Protein AF-Q04189-F1 (afdb_monomer_lite)

Radius of gyration: 17.91 Å; chains: 1; bounding box: 31×55×34 Å

Struc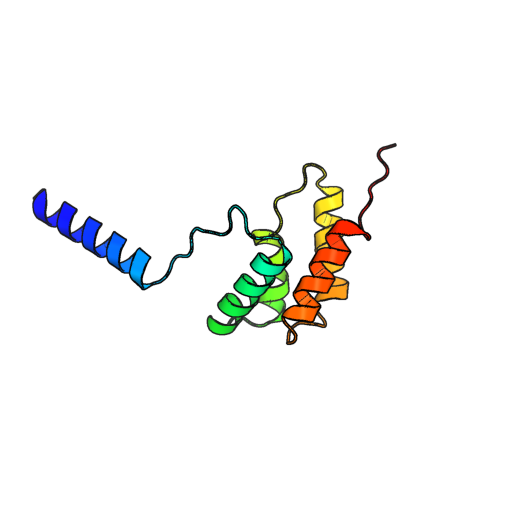ture (mmCIF, N/CA/C/O backbone):
data_AF-Q04189-F1
#
_entry.id   AF-Q04189-F1
#
loop_
_atom_site.group_PDB
_atom_site.id
_atom_site.type_symbol
_atom_site.label_atom_id
_atom_site.label_alt_id
_atom_site.label_comp_id
_atom_site.label_asym_id
_atom_site.label_entity_id
_atom_site.label_seq_id
_atom_site.pdbx_PDB_ins_code
_atom_site.Cartn_x
_atom_site.Cartn_y
_atom_site.Cartn_z
_atom_site.occupancy
_atom_site.B_iso_or_equiv
_atom_site.auth_seq_id
_atom_site.auth_comp_id
_atom_site.auth_asym_id
_atom_site.auth_atom_id
_atom_site.pdbx_PDB_model_num
ATOM 1 N N . MET A 1 1 ? -14.568 49.233 -7.339 1.00 55.22 1 MET A N 1
ATOM 2 C CA . MET A 1 1 ? -14.844 47.802 -7.621 1.00 55.22 1 MET A CA 1
ATOM 3 C C . MET A 1 1 ? -13.606 46.921 -7.431 1.00 55.22 1 MET A C 1
ATOM 5 O O . MET A 1 1 ? -13.767 45.742 -7.156 1.00 55.22 1 MET A O 1
ATOM 9 N N . GLU A 1 2 ? -12.399 47.492 -7.502 1.00 59.12 2 GLU A N 1
ATOM 10 C CA . GLU A 1 2 ? -11.117 46.777 -7.375 1.00 59.12 2 GLU A CA 1
ATOM 11 C C . GLU A 1 2 ? -10.828 46.283 -5.947 1.00 59.12 2 GLU A C 1
ATOM 13 O O . GLU A 1 2 ? -10.523 45.112 -5.763 1.00 59.12 2 GLU A O 1
ATOM 18 N N . SER A 1 3 ? -11.046 47.117 -4.920 1.00 61.44 3 SER A N 1
ATOM 19 C CA . SER A 1 3 ? -10.763 46.746 -3.517 1.00 61.44 3 SER A CA 1
ATOM 20 C C . SER A 1 3 ? -11.525 45.496 -3.059 1.00 61.44 3 SER A C 1
ATOM 22 O O . SER A 1 3 ? -10.937 44.593 -2.485 1.00 61.44 3 SER A O 1
ATOM 24 N N . LYS A 1 4 ? -12.811 45.371 -3.426 1.00 67.19 4 LYS A N 1
ATOM 25 C CA . LYS A 1 4 ? -13.632 44.197 -3.080 1.00 67.19 4 LYS A CA 1
ATOM 26 C C . LYS A 1 4 ? -13.126 42.903 -3.727 1.00 67.19 4 LYS A C 1
ATOM 28 O O . LYS A 1 4 ? -13.302 41.837 -3.153 1.00 67.19 4 LYS A O 1
ATOM 33 N N . ARG A 1 5 ? -12.514 42.975 -4.918 1.00 66.56 5 ARG A N 1
ATOM 34 C CA . ARG A 1 5 ? -11.884 41.806 -5.555 1.00 66.56 5 ARG A CA 1
ATOM 35 C C . ARG A 1 5 ? -10.614 41.393 -4.821 1.00 66.56 5 ARG A C 1
ATOM 37 O O . ARG A 1 5 ? -10.388 40.197 -4.673 1.00 66.56 5 ARG A O 1
ATOM 44 N N . VAL A 1 6 ? -9.824 42.360 -4.354 1.00 71.25 6 VAL A N 1
ATOM 45 C CA . VAL A 1 6 ? -8.604 42.094 -3.577 1.00 71.25 6 VAL A CA 1
ATOM 46 C C . VAL A 1 6 ? -8.955 41.460 -2.231 1.00 71.25 6 VAL A C 1
ATOM 48 O O . VAL A 1 6 ? -8.372 40.437 -1.892 1.00 71.25 6 VAL A O 1
ATOM 51 N N . ASP A 1 7 ? -9.965 41.973 -1.523 1.00 71.06 7 ASP A N 1
ATOM 52 C CA . ASP A 1 7 ? -10.441 41.381 -0.264 1.00 71.06 7 ASP A CA 1
ATOM 53 C C . ASP A 1 7 ? -10.948 39.942 -0.444 1.00 71.06 7 ASP A C 1
ATOM 55 O O . ASP A 1 7 ? -10.630 39.061 0.353 1.00 71.06 7 ASP A O 1
ATOM 59 N N . VAL A 1 8 ? -11.689 39.668 -1.525 1.00 77.94 8 VAL A N 1
ATOM 60 C CA . VAL A 1 8 ? -12.157 38.308 -1.842 1.00 77.94 8 VAL A CA 1
ATOM 61 C C . VAL A 1 8 ? -10.986 37.376 -2.175 1.00 77.94 8 VAL A C 1
ATOM 63 O O . VAL A 1 8 ? -10.976 36.237 -1.718 1.00 77.94 8 VAL A O 1
ATOM 66 N N . LEU A 1 9 ? -9.982 37.845 -2.924 1.00 76.94 9 LEU A N 1
ATOM 67 C CA . LEU A 1 9 ? -8.779 37.065 -3.243 1.00 76.94 9 LEU A CA 1
ATOM 68 C C . LEU A 1 9 ? -7.938 36.762 -1.996 1.00 76.94 9 LEU A C 1
ATOM 70 O O . LEU A 1 9 ? -7.499 35.627 -1.820 1.00 76.94 9 LEU A O 1
ATOM 74 N N . VAL A 1 10 ? -7.750 37.745 -1.113 1.00 79.31 10 VAL A N 1
ATOM 75 C CA . VAL A 1 10 ? -7.041 37.570 0.165 1.00 79.31 10 VAL A CA 1
ATOM 76 C C . VAL A 1 10 ? -7.806 36.612 1.078 1.00 79.31 10 VAL A C 1
ATOM 78 O O . VAL A 1 10 ? -7.202 35.705 1.649 1.00 79.31 10 VAL A O 1
ATOM 81 N N . GLY A 1 11 ? -9.133 36.742 1.155 1.00 79.94 11 GLY A N 1
ATOM 82 C CA . GLY A 1 11 ? -9.992 35.810 1.883 1.00 79.94 11 GLY A CA 1
ATOM 83 C C . GLY A 1 11 ? -9.895 34.380 1.347 1.00 79.94 11 GLY A C 1
ATOM 84 O O . GLY A 1 11 ? -9.753 33.445 2.128 1.00 79.94 11 GLY A O 1
ATOM 85 N N . LEU A 1 12 ? -9.886 34.199 0.022 1.00 74.69 12 LEU A N 1
ATOM 86 C CA . LEU A 1 12 ? -9.739 32.886 -0.610 1.00 74.69 12 LEU A CA 1
ATOM 87 C C . LEU A 1 12 ? -8.359 32.263 -0.329 1.00 74.69 12 LEU A C 1
ATOM 89 O O . LEU A 1 12 ? -8.274 31.076 -0.025 1.00 74.69 12 LEU A O 1
ATOM 93 N N . MET A 1 13 ? -7.288 33.061 -0.380 1.00 70.75 13 MET A N 1
ATOM 94 C CA . MET A 1 13 ? -5.924 32.615 -0.058 1.00 70.75 13 MET A CA 1
ATOM 95 C C . MET A 1 13 ? -5.788 32.213 1.416 1.00 70.75 13 MET A C 1
ATOM 97 O O . MET A 1 13 ? -5.179 31.189 1.717 1.00 70.75 13 MET A O 1
ATOM 101 N N . LEU A 1 14 ? -6.401 32.971 2.331 1.00 72.38 14 LEU A N 1
ATOM 102 C CA . LEU A 1 14 ? -6.452 32.636 3.756 1.00 72.38 14 LEU A CA 1
ATOM 103 C C . LEU A 1 14 ? -7.257 31.361 4.008 1.00 72.38 14 LEU A C 1
ATOM 105 O O . LEU A 1 14 ? -6.815 30.517 4.776 1.00 72.38 14 LEU A O 1
ATOM 109 N N . ILE A 1 15 ? -8.390 31.174 3.328 1.00 69.06 15 ILE A N 1
ATOM 110 C CA . ILE A 1 15 ? -9.164 29.929 3.387 1.00 69.06 15 ILE A CA 1
ATOM 111 C C . ILE A 1 15 ? -8.296 28.760 2.908 1.00 69.06 15 ILE A C 1
ATOM 113 O O . ILE A 1 15 ? -8.184 27.774 3.620 1.00 69.06 15 ILE A O 1
ATOM 117 N N . MET A 1 16 ? -7.595 28.868 1.779 1.00 62.97 16 MET A N 1
ATOM 118 C CA . MET A 1 16 ? -6.716 27.783 1.313 1.00 62.97 16 MET A CA 1
ATOM 119 C C . MET A 1 16 ? -5.545 27.492 2.269 1.00 62.97 16 MET A C 1
ATOM 121 O O . MET A 1 16 ? -5.156 26.332 2.414 1.00 62.97 16 MET A O 1
ATOM 125 N N . ALA A 1 17 ? -5.028 28.513 2.963 1.00 59.38 17 ALA A N 1
ATOM 126 C CA . ALA A 1 17 ? -4.000 28.359 3.993 1.00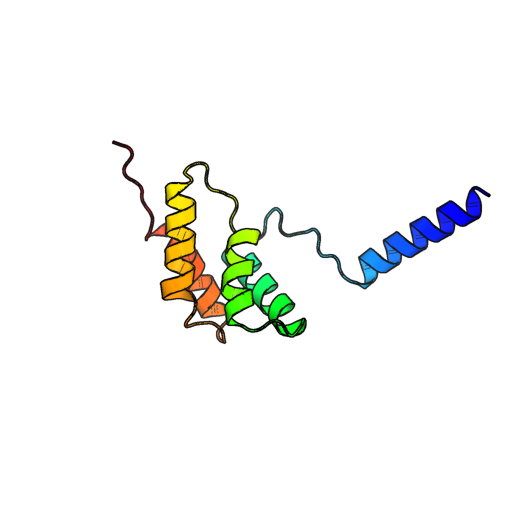 59.38 17 ALA A CA 1
ATOM 127 C C . ALA A 1 17 ? -4.537 27.718 5.290 1.00 59.38 17 ALA A C 1
ATOM 129 O O . ALA A 1 17 ? -3.852 26.892 5.887 1.00 59.38 17 ALA A O 1
ATOM 130 N N . ILE A 1 18 ? -5.760 28.061 5.712 1.00 63.72 18 ILE A N 1
ATOM 131 C CA . ILE A 1 18 ? -6.414 27.519 6.918 1.00 63.72 18 ILE A CA 1
ATOM 132 C C . ILE A 1 18 ? -6.908 26.089 6.678 1.00 63.72 18 ILE A C 1
ATOM 134 O O . ILE A 1 18 ? -6.741 25.227 7.536 1.00 63.72 18 ILE A O 1
ATOM 138 N N . PHE A 1 19 ? -7.487 25.822 5.506 1.00 56.16 19 PHE A N 1
ATOM 139 C CA . PHE A 1 19 ? -7.961 24.494 5.112 1.00 56.16 19 PHE A CA 1
ATOM 140 C C . PHE A 1 19 ? -6.834 23.556 4.687 1.00 56.16 19 PHE A C 1
ATOM 142 O O . PHE A 1 19 ? -7.118 22.431 4.289 1.00 56.16 19 PHE A O 1
ATOM 149 N N . GLY A 1 20 ? -5.572 23.992 4.779 1.00 45.84 20 GLY A N 1
ATOM 150 C CA . GLY A 1 20 ? -4.428 23.128 4.549 1.00 45.84 20 GLY A CA 1
ATOM 151 C C . GLY A 1 20 ? -4.557 22.383 3.231 1.00 45.84 20 GLY A C 1
ATOM 152 O O . GLY A 1 20 ? -4.378 21.164 3.211 1.00 45.84 20 GLY A O 1
ATOM 153 N N . VAL A 1 21 ? -4.868 23.098 2.138 1.00 46.44 21 VAL A N 1
ATOM 154 C CA . VAL A 1 21 ? -4.648 22.553 0.797 1.00 46.44 21 VAL A CA 1
ATOM 155 C C . VAL A 1 21 ? -3.135 22.422 0.663 1.00 46.44 21 VAL A C 1
ATOM 157 O O . VAL A 1 21 ? -2.448 23.306 0.151 1.00 46.44 21 VAL A O 1
ATOM 160 N N . HIS A 1 22 ? -2.609 21.333 1.221 1.00 45.59 22 HIS A N 1
ATOM 161 C CA . HIS A 1 22 ? -1.229 20.910 1.154 1.00 45.59 22 HIS A CA 1
ATOM 162 C C . HIS A 1 22 ? -0.945 20.596 -0.311 1.00 45.59 22 HIS A C 1
ATOM 164 O O . HIS A 1 22 ? -0.917 19.448 -0.737 1.00 45.59 22 HIS A O 1
ATOM 170 N N . SER A 1 23 ? -0.697 21.641 -1.098 1.00 41.28 23 SER A N 1
ATOM 171 C CA . SER A 1 23 ? -0.146 21.557 -2.452 1.00 41.28 23 SER A CA 1
ATOM 172 C C . SER A 1 23 ? 1.338 21.158 -2.418 1.00 41.28 23 SER A C 1
ATOM 174 O O . SER A 1 23 ? 2.129 21.590 -3.250 1.00 41.28 23 SER A O 1
ATOM 176 N N . VAL A 1 24 ? 1.753 20.365 -1.427 1.00 43.69 24 VAL A N 1
ATOM 177 C CA . VAL A 1 24 ? 3.155 20.077 -1.122 1.00 43.69 24 VAL A CA 1
ATOM 178 C C . VAL A 1 24 ? 3.340 18.574 -0.957 1.00 43.69 24 VAL A C 1
ATOM 180 O O . VAL A 1 24 ? 3.607 18.076 0.127 1.00 43.69 24 VAL A O 1
ATOM 183 N N . THR A 1 25 ? 3.220 17.829 -2.050 1.00 49.72 25 THR A N 1
ATOM 184 C CA . THR A 1 25 ? 3.814 16.484 -2.155 1.00 49.72 25 THR A CA 1
ATOM 185 C C . THR A 1 25 ? 4.775 16.362 -3.329 1.00 49.72 25 THR A C 1
ATOM 187 O O . THR A 1 25 ? 5.204 15.261 -3.650 1.00 49.72 25 THR A O 1
ATOM 190 N N . ALA A 1 26 ? 5.216 17.481 -3.917 1.00 50.44 26 ALA A N 1
ATOM 191 C CA . ALA A 1 26 ? 6.156 17.453 -5.040 1.00 50.44 26 ALA A CA 1
ATOM 192 C C . ALA A 1 26 ? 7.493 16.742 -4.720 1.00 50.44 26 ALA A C 1
ATOM 194 O O . ALA A 1 26 ? 8.182 16.322 -5.644 1.00 50.44 26 ALA A O 1
ATOM 195 N N . HIS A 1 27 ? 7.843 16.543 -3.439 1.00 56.16 27 HIS A N 1
ATOM 196 C CA . HIS A 1 27 ? 9.072 15.844 -3.038 1.00 56.16 27 HIS A CA 1
ATOM 197 C C . HIS A 1 27 ? 8.938 14.904 -1.833 1.00 56.16 27 HIS A C 1
ATOM 199 O O . HIS A 1 27 ? 9.960 14.503 -1.272 1.00 56.16 27 HIS A O 1
ATOM 205 N N . LEU A 1 28 ? 7.725 14.527 -1.409 1.00 63.47 28 LEU A N 1
ATOM 206 C CA . LEU A 1 28 ? 7.645 13.541 -0.331 1.00 63.47 28 LEU A CA 1
ATOM 207 C C . LEU A 1 28 ? 8.096 12.168 -0.851 1.00 63.47 28 LEU A C 1
ATOM 209 O O . LEU A 1 28 ? 7.677 11.760 -1.938 1.00 63.47 28 LEU A O 1
ATOM 213 N N . PRO A 1 29 ? 8.931 11.434 -0.090 1.00 70.38 29 PRO A N 1
ATOM 214 C CA . PRO A 1 29 ? 9.220 10.044 -0.401 1.00 70.38 29 PRO A CA 1
ATOM 215 C C . PRO A 1 29 ? 7.897 9.291 -0.602 1.00 70.38 29 PRO A C 1
ATOM 217 O O . PRO A 1 29 ? 6.975 9.507 0.189 1.00 70.38 29 PRO A O 1
ATOM 220 N N . PRO A 1 30 ? 7.778 8.406 -1.608 1.00 70.62 30 PRO A N 1
ATOM 221 C CA . PRO A 1 30 ? 6.502 7.787 -1.971 1.00 70.62 30 PRO A CA 1
ATOM 222 C C . PRO A 1 30 ? 5.774 7.134 -0.795 1.00 70.62 30 PRO A C 1
ATOM 224 O O . PRO A 1 30 ? 4.559 7.244 -0.700 1.00 70.62 30 PRO A O 1
ATOM 227 N N . GLY A 1 31 ? 6.521 6.518 0.128 1.00 71.25 31 GLY A N 1
ATOM 228 C CA . GLY A 1 31 ? 5.966 5.945 1.355 1.00 71.25 31 GLY A CA 1
ATOM 229 C C . GLY A 1 31 ? 5.270 6.986 2.235 1.00 71.25 31 GLY A C 1
ATOM 230 O O . GLY A 1 31 ? 4.121 6.785 2.604 1.00 71.25 31 GLY A O 1
ATOM 231 N N . ILE A 1 32 ? 5.906 8.140 2.476 1.00 79.50 32 ILE A N 1
ATOM 232 C CA . ILE A 1 32 ? 5.320 9.223 3.284 1.00 79.50 32 ILE A CA 1
ATOM 233 C C . ILE A 1 32 ? 4.157 9.896 2.542 1.00 79.50 32 ILE A C 1
ATOM 235 O O . ILE A 1 32 ? 3.165 10.267 3.160 1.00 79.50 32 ILE A O 1
ATOM 239 N N . CYS A 1 33 ? 4.237 10.029 1.214 1.00 82.75 33 CYS A N 1
ATOM 240 C CA . CYS A 1 33 ? 3.103 10.536 0.442 1.00 82.75 33 CYS A CA 1
ATOM 241 C C . CYS A 1 33 ? 1.892 9.605 0.559 1.00 82.75 33 CYS A C 1
ATOM 243 O O . CYS A 1 33 ? 0.788 10.076 0.829 1.00 82.75 33 CYS A O 1
ATOM 245 N N . ILE A 1 34 ? 2.086 8.294 0.367 1.00 83.44 34 ILE A N 1
ATOM 246 C CA . ILE A 1 34 ? 0.987 7.327 0.456 1.00 83.44 34 ILE A CA 1
ATOM 247 C C . ILE A 1 34 ? 0.415 7.304 1.866 1.00 83.44 34 ILE A C 1
ATOM 249 O O . ILE A 1 34 ? -0.803 7.299 2.002 1.00 83.44 34 ILE A O 1
ATOM 253 N N . ASP A 1 35 ? 1.264 7.348 2.888 1.00 82.50 35 ASP A N 1
ATOM 254 C CA . ASP A 1 35 ? 0.851 7.421 4.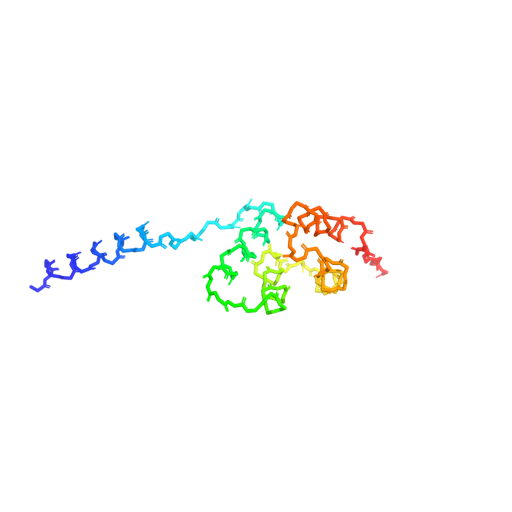286 1.00 82.50 35 ASP A CA 1
ATOM 255 C C . ASP A 1 35 ? -0.075 8.618 4.544 1.00 82.50 35 ASP A C 1
ATOM 257 O O . ASP A 1 35 ? -1.233 8.465 4.943 1.00 82.50 35 ASP A O 1
ATOM 261 N N . HIS A 1 36 ? 0.393 9.809 4.169 1.00 84.44 36 HIS A N 1
ATOM 262 C CA . HIS A 1 36 ? -0.374 11.036 4.314 1.00 84.44 36 HIS A CA 1
ATOM 263 C C . HIS A 1 36 ? -1.677 10.986 3.506 1.00 84.44 36 HIS A C 1
ATOM 265 O O . HIS A 1 36 ? -2.742 11.338 4.005 1.00 84.44 36 HIS A O 1
ATOM 271 N N . CYS A 1 37 ? -1.624 10.485 2.271 1.00 86.44 37 CYS A N 1
ATOM 272 C CA . CYS A 1 37 ? -2.810 10.328 1.441 1.00 86.44 37 CYS A CA 1
ATOM 273 C C . CYS A 1 37 ? -3.824 9.353 2.054 1.00 86.44 37 CYS A C 1
ATOM 275 O O . CYS A 1 37 ? -5.017 9.648 2.058 1.00 86.44 37 CYS A O 1
ATOM 277 N N . MET A 1 38 ? -3.385 8.212 2.591 1.00 85.19 38 MET A N 1
ATOM 278 C CA . MET A 1 38 ? -4.271 7.221 3.207 1.00 85.19 38 MET A CA 1
ATOM 279 C C . MET A 1 38 ? -4.978 7.802 4.427 1.00 85.19 38 MET A C 1
ATOM 281 O O . MET A 1 38 ? -6.186 7.608 4.587 1.00 85.19 38 MET A O 1
ATOM 285 N N . LYS A 1 39 ? -4.245 8.556 5.248 1.00 86.19 39 LYS A N 1
ATOM 286 C CA . LYS A 1 39 ? -4.786 9.237 6.420 1.00 86.19 39 LYS A CA 1
ATOM 287 C C . LYS A 1 39 ? -5.846 10.269 6.039 1.00 86.19 39 LYS A C 1
ATOM 289 O O . LYS A 1 39 ? -6.972 10.189 6.528 1.00 86.19 39 LYS A O 1
ATOM 294 N N . GLU A 1 40 ? -5.528 11.171 5.114 1.00 86.75 40 GLU A N 1
ATOM 295 C CA . GLU A 1 40 ? -6.461 12.201 4.636 1.00 86.75 40 GLU A CA 1
ATOM 296 C C . GLU A 1 40 ? -7.685 11.591 3.937 1.00 86.75 40 GLU A C 1
ATOM 298 O O . GLU A 1 40 ? -8.827 12.016 4.136 1.00 86.75 40 GLU A O 1
ATOM 303 N N . CYS A 1 41 ? -7.470 10.529 3.165 1.00 85.75 41 CYS A N 1
ATOM 304 C CA . CYS A 1 41 ? -8.533 9.805 2.486 1.00 85.75 41 CYS A CA 1
ATOM 305 C C . CYS A 1 41 ? -9.496 9.140 3.488 1.00 85.75 41 CYS A C 1
ATOM 307 O O . CYS A 1 41 ? -10.715 9.275 3.357 1.00 85.75 41 CYS A O 1
ATOM 309 N N . LYS A 1 42 ? -8.971 8.505 4.546 1.00 82.56 42 LYS A N 1
ATOM 310 C CA . LYS A 1 42 ? -9.784 7.909 5.620 1.00 82.56 42 LYS A CA 1
ATOM 311 C C . LYS A 1 42 ? -10.535 8.973 6.426 1.00 82.56 42 LYS A C 1
ATOM 313 O O . LYS A 1 42 ? -11.712 8.780 6.724 1.00 82.56 42 LYS A O 1
ATOM 318 N N . LEU A 1 43 ? -9.894 10.105 6.731 1.00 87.56 43 LEU A N 1
ATOM 319 C CA . LEU A 1 43 ? -10.529 11.249 7.403 1.00 87.56 43 LEU A CA 1
ATOM 320 C C . LEU A 1 43 ? -11.677 11.849 6.580 1.00 87.56 43 LEU A C 1
ATOM 322 O O . LEU A 1 43 ? -12.669 12.301 7.146 1.00 87.56 43 LEU A O 1
ATOM 326 N N . SER A 1 44 ? -11.587 11.773 5.253 1.00 87.44 44 SER A N 1
ATOM 327 C CA . SER A 1 44 ? -12.641 12.206 4.328 1.00 87.44 44 SER A CA 1
ATOM 328 C C . SER A 1 44 ? -13.824 11.226 4.234 1.00 87.44 44 SER A C 1
ATOM 330 O O . SER A 1 44 ? -14.734 11.433 3.433 1.00 87.44 44 SER A O 1
ATOM 332 N N . GLY A 1 45 ? -13.825 10.138 5.015 1.00 85.56 45 GLY A N 1
ATOM 333 C CA . GLY A 1 45 ? -14.873 9.112 4.992 1.00 85.56 45 GLY A CA 1
ATOM 334 C C . GLY A 1 45 ? -14.827 8.203 3.761 1.00 85.56 45 GLY A C 1
ATOM 335 O O . GLY A 1 45 ? -15.769 7.449 3.513 1.00 85.56 45 GLY A O 1
ATOM 336 N N . ILE A 1 46 ? -13.746 8.256 2.978 1.00 83.88 46 ILE A N 1
ATOM 337 C CA . ILE A 1 46 ? -13.573 7.396 1.812 1.00 83.88 46 ILE A CA 1
ATOM 338 C C . ILE A 1 46 ? -13.220 5.989 2.300 1.00 83.88 46 ILE A C 1
ATOM 340 O O . ILE A 1 46 ? -12.375 5.791 3.174 1.00 83.88 46 ILE A O 1
ATOM 344 N N . GLY A 1 47 ? -13.881 4.986 1.721 1.00 81.06 47 GLY A N 1
ATOM 345 C CA . GLY A 1 47 ? -13.613 3.592 2.046 1.00 81.06 47 GLY A CA 1
ATOM 346 C C . GLY A 1 47 ? -12.154 3.223 1.773 1.00 81.06 47 GLY A C 1
ATOM 347 O O . GLY A 1 47 ? -11.592 3.565 0.735 1.00 81.06 47 GLY A O 1
ATOM 348 N N . VAL A 1 48 ? -11.562 2.450 2.679 1.00 80.38 48 VAL A N 1
ATOM 349 C CA . VAL A 1 48 ? -10.150 2.043 2.646 1.00 80.38 48 VAL A CA 1
ATOM 350 C C . VAL A 1 48 ? -9.720 1.464 1.290 1.00 80.38 48 VAL A C 1
ATOM 352 O O . VAL A 1 48 ? -8.659 1.803 0.774 1.00 80.38 48 VAL A O 1
ATOM 355 N N . VAL A 1 49 ? -10.570 0.644 0.664 1.00 79.75 49 VAL A N 1
ATOM 356 C CA . VAL A 1 49 ? -10.306 0.052 -0.660 1.00 79.75 49 VAL A CA 1
ATOM 357 C C . VAL A 1 49 ? -10.182 1.118 -1.754 1.00 79.75 49 VAL A C 1
ATOM 359 O O . VAL A 1 49 ? -9.373 0.970 -2.669 1.00 79.75 49 VAL A O 1
ATOM 362 N N . ALA A 1 50 ? -10.968 2.192 -1.678 1.00 84.62 50 ALA A N 1
ATOM 363 C CA . ALA A 1 50 ? -10.870 3.301 -2.619 1.00 84.62 50 ALA A CA 1
ATOM 364 C C . ALA A 1 50 ? -9.594 4.119 -2.370 1.00 84.62 50 ALA A C 1
ATOM 366 O O . ALA A 1 50 ? -8.902 4.449 -3.331 1.00 84.62 50 ALA A O 1
ATOM 367 N N . CYS A 1 51 ? -9.216 4.343 -1.108 1.00 84.00 51 CYS A N 1
ATOM 368 C CA . CYS A 1 51 ? -7.957 5.009 -0.764 1.00 84.00 51 CYS A CA 1
ATOM 369 C C . CYS A 1 51 ? -6.733 4.253 -1.294 1.00 84.00 51 CYS A C 1
ATOM 371 O O . CYS A 1 51 ? -5.864 4.854 -1.920 1.00 84.00 51 CYS A O 1
ATOM 373 N N . ILE A 1 52 ? -6.712 2.923 -1.152 1.00 81.06 52 ILE A N 1
ATOM 374 C CA . ILE A 1 52 ? -5.630 2.065 -1.664 1.00 81.06 52 ILE A CA 1
ATOM 375 C C . ILE A 1 52 ? -5.483 2.171 -3.186 1.00 81.06 52 ILE A C 1
ATOM 377 O O . ILE A 1 52 ? -4.380 2.032 -3.702 1.00 81.06 52 ILE A O 1
ATOM 381 N N . LYS A 1 53 ? -6.569 2.430 -3.922 1.00 80.06 53 LYS A N 1
ATOM 382 C CA . LYS A 1 53 ? -6.510 2.645 -5.377 1.00 80.06 53 LYS A CA 1
ATOM 383 C C . LYS A 1 53 ? -6.084 4.063 -5.741 1.00 80.06 53 LYS A C 1
ATOM 385 O O . LYS A 1 53 ? -5.393 4.251 -6.735 1.00 80.06 53 LYS A O 1
ATOM 390 N N . TYR A 1 54 ? -6.503 5.046 -4.953 1.00 83.62 54 TYR A N 1
ATOM 391 C CA . TYR A 1 54 ? -6.271 6.459 -5.228 1.00 83.62 54 TYR A CA 1
ATOM 392 C C . TYR A 1 54 ? -4.843 6.898 -4.879 1.00 83.62 54 TYR A C 1
ATOM 394 O O . TYR A 1 54 ? -4.151 7.504 -5.695 1.00 83.62 54 TYR A O 1
ATOM 402 N N . CYS A 1 55 ? -4.372 6.557 -3.680 1.00 83.81 55 CYS A N 1
ATOM 403 C CA . CYS A 1 55 ? -3.128 7.094 -3.141 1.00 83.81 55 CYS A CA 1
ATOM 404 C C . CYS A 1 55 ? -1.869 6.709 -3.928 1.00 83.81 55 CYS A C 1
ATOM 406 O O . CYS A 1 55 ? -1.076 7.605 -4.216 1.00 83.81 55 CYS A O 1
ATOM 408 N N . PRO A 1 56 ? -1.671 5.449 -4.361 1.00 77.06 56 PRO A N 1
ATOM 409 C CA . PRO A 1 56 ? -0.507 5.097 -5.167 1.00 77.06 56 PRO A CA 1
ATOM 410 C C . PRO A 1 56 ? -0.447 5.854 -6.496 1.00 77.06 56 PRO A C 1
ATOM 412 O O . PRO A 1 56 ? 0.625 6.301 -6.885 1.00 77.06 56 PRO A O 1
ATOM 415 N N . VAL A 1 57 ? -1.589 6.056 -7.161 1.00 77.62 57 VAL A N 1
ATOM 416 C CA . VAL A 1 57 ? -1.661 6.749 -8.461 1.00 77.62 57 VAL A CA 1
ATOM 417 C C . VAL A 1 57 ? -1.275 8.224 -8.334 1.00 77.62 57 VAL A C 1
ATOM 419 O O . VAL A 1 57 ? -0.662 8.779 -9.239 1.00 77.62 57 VAL A O 1
ATOM 422 N N . HIS A 1 58 ? -1.602 8.856 -7.205 1.00 78.50 58 HIS A N 1
ATOM 423 C CA . HIS A 1 58 ? -1.289 10.266 -6.965 1.00 78.50 58 HIS A CA 1
ATOM 424 C C . HIS A 1 58 ? 0.073 10.505 -6.305 1.00 78.50 58 HIS A C 1
ATOM 426 O O . HIS A 1 58 ? 0.614 11.603 -6.420 1.00 78.50 58 HIS A O 1
ATOM 432 N N . CYS A 1 59 ? 0.630 9.504 -5.625 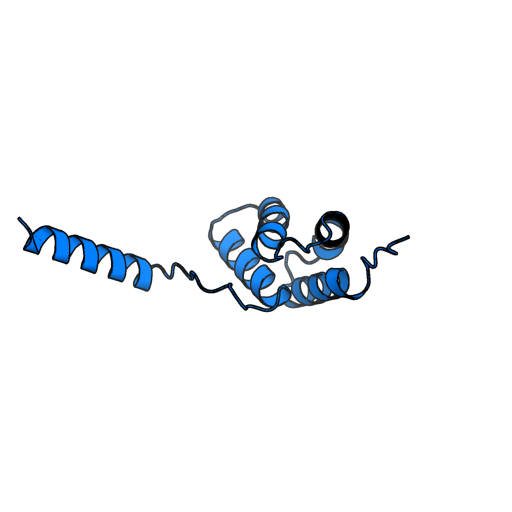1.00 77.62 59 CYS A N 1
ATOM 433 C CA . CYS A 1 59 ? 1.912 9.618 -4.931 1.00 77.62 59 CYS A CA 1
ATOM 434 C C . CYS A 1 59 ? 3.100 9.065 -5.710 1.00 77.62 59 CYS A C 1
ATOM 436 O O . CYS A 1 59 ? 4.243 9.417 -5.412 1.00 77.62 59 CYS A O 1
ATOM 438 N N . LEU A 1 60 ? 2.861 8.190 -6.683 1.00 70.44 60 LEU A N 1
ATOM 439 C CA . LEU A 1 60 ? 3.912 7.685 -7.548 1.00 70.44 60 LEU A CA 1
ATOM 440 C C . LEU A 1 60 ? 3.911 8.505 -8.829 1.00 70.44 60 LEU A C 1
ATOM 442 O O . LEU A 1 60 ? 2.926 8.457 -9.570 1.00 70.44 60 LEU A O 1
ATOM 446 N N . PRO A 1 61 ? 4.998 9.234 -9.128 1.00 65.62 61 PRO A N 1
ATOM 447 C CA . PRO A 1 61 ? 5.131 9.804 -10.452 1.00 65.62 61 PRO A CA 1
ATOM 448 C C . PRO A 1 61 ? 5.065 8.666 -11.485 1.00 65.62 61 PRO A C 1
ATOM 450 O O . PRO A 1 61 ? 5.532 7.556 -11.204 1.00 65.62 61 PRO A O 1
ATOM 453 N N . PRO A 1 62 ? 4.474 8.904 -12.667 1.00 60.56 62 PRO A N 1
ATOM 454 C CA . PRO A 1 62 ? 4.571 7.952 -13.758 1.00 60.56 62 PRO A CA 1
ATOM 455 C C . PRO A 1 62 ? 6.057 7.755 -14.067 1.00 60.56 62 PRO A C 1
ATOM 457 O O . PRO A 1 62 ? 6.732 8.678 -14.527 1.00 60.56 62 PRO A O 1
ATOM 460 N N . ASP A 1 63 ? 6.582 6.569 -13.758 1.00 61.41 63 ASP A N 1
ATOM 461 C CA . ASP A 1 63 ? 7.925 6.192 -14.179 1.00 61.41 63 ASP A CA 1
ATOM 462 C C . ASP A 1 63 ? 7.947 6.247 -15.722 1.00 61.41 63 ASP A C 1
ATOM 464 O O . ASP A 1 63 ? 6.957 5.908 -16.380 1.00 61.41 63 ASP A O 1
ATOM 468 N N . SER A 1 64 ? 9.056 6.691 -16.326 1.00 58.22 64 SER A N 1
ATOM 469 C CA . SER A 1 64 ? 9.187 6.807 -17.795 1.00 58.22 64 SER A CA 1
ATOM 470 C C . SER A 1 64 ? 8.898 5.484 -18.520 1.00 58.22 64 SER A C 1
ATOM 472 O O . SER A 1 64 ? 8.491 5.467 -19.682 1.00 58.22 64 SER A O 1
ATOM 474 N N . SER A 1 65 ? 9.061 4.376 -17.799 1.00 63.59 65 SER A N 1
ATOM 475 C CA . SER A 1 65 ? 8.566 3.053 -18.135 1.00 63.59 65 SER A CA 1
ATOM 476 C C . SER A 1 65 ? 7.141 2.871 -17.606 1.00 63.59 65 SER A C 1
ATOM 478 O O . SER A 1 65 ? 6.922 2.548 -16.436 1.00 63.59 65 SER A O 1
ATOM 480 N N . SER A 1 66 ? 6.153 2.995 -18.497 1.00 69.88 66 SER A N 1
ATOM 481 C CA . SER A 1 66 ? 4.749 2.711 -18.166 1.00 69.88 66 SER A CA 1
ATOM 482 C C . SER A 1 66 ? 4.574 1.318 -17.554 1.00 69.88 66 SER A C 1
ATOM 484 O O . SER A 1 66 ? 3.809 1.145 -16.610 1.00 69.88 66 SER A O 1
ATOM 486 N N . LYS A 1 67 ? 5.331 0.324 -18.033 1.00 73.56 67 LYS A N 1
ATOM 487 C CA . LYS A 1 67 ? 5.296 -1.042 -17.504 1.00 73.56 67 LYS A CA 1
ATOM 488 C C . LYS A 1 67 ? 5.770 -1.117 -16.047 1.00 73.56 67 LYS A C 1
ATOM 490 O O . LYS A 1 67 ? 5.202 -1.884 -15.275 1.00 73.56 67 LYS A O 1
ATOM 495 N N . GLU A 1 68 ? 6.797 -0.356 -15.669 1.00 74.88 68 GLU A N 1
ATOM 496 C CA . GLU A 1 68 ? 7.334 -0.368 -14.302 1.00 74.88 68 GLU A CA 1
ATOM 497 C C . GLU A 1 68 ? 6.353 0.317 -13.357 1.00 74.88 68 GLU A C 1
ATOM 499 O O . GLU A 1 68 ? 6.038 -0.234 -12.307 1.00 74.88 68 GLU A O 1
ATOM 504 N N . HIS A 1 69 ? 5.743 1.418 -13.806 1.00 73.88 69 HIS A N 1
ATOM 505 C CA . HIS A 1 69 ? 4.649 2.071 -13.096 1.00 73.88 69 HIS A CA 1
ATOM 506 C C . HIS A 1 69 ? 3.459 1.120 -12.869 1.00 73.88 69 HIS A C 1
ATOM 508 O O . HIS A 1 69 ? 2.984 0.987 -11.742 1.00 73.88 69 HIS A O 1
ATOM 514 N N . PHE A 1 70 ? 3.010 0.392 -13.901 1.00 77.12 70 PHE A N 1
ATOM 515 C CA . PHE A 1 70 ? 1.934 -0.597 -13.754 1.00 77.12 70 PHE A CA 1
ATOM 516 C C . PHE A 1 70 ? 2.327 -1.768 -12.848 1.00 77.12 70 PHE A C 1
ATOM 518 O O . PHE A 1 70 ? 1.496 -2.237 -12.071 1.00 77.12 70 PHE A O 1
ATOM 525 N N . CYS A 1 71 ? 3.577 -2.228 -12.910 1.00 82.12 71 CYS A N 1
ATOM 526 C CA . CYS A 1 71 ? 4.081 -3.275 -12.027 1.00 82.12 71 CYS A CA 1
ATOM 527 C C . CYS A 1 71 ? 4.116 -2.800 -10.565 1.00 82.12 71 CYS A C 1
ATOM 529 O O . CYS A 1 71 ? 3.613 -3.495 -9.683 1.00 82.12 71 CYS A O 1
ATOM 531 N N . ASN A 1 72 ? 4.640 -1.597 -10.313 1.00 80.50 72 ASN A N 1
ATOM 532 C CA . ASN A 1 72 ? 4.706 -0.983 -8.990 1.00 80.50 72 ASN A CA 1
ATOM 533 C C . ASN A 1 72 ? 3.297 -0.816 -8.411 1.00 80.50 72 ASN A C 1
ATOM 535 O O . ASN A 1 72 ? 3.042 -1.215 -7.274 1.00 80.50 72 ASN A O 1
ATOM 539 N N . LEU A 1 73 ? 2.364 -0.306 -9.220 1.00 78.88 73 LEU A N 1
ATOM 540 C CA . LEU A 1 73 ? 0.962 -0.169 -8.846 1.00 78.88 73 LEU A CA 1
ATOM 541 C C . LEU A 1 73 ? 0.325 -1.531 -8.537 1.00 78.88 73 LEU A C 1
ATOM 543 O O . LEU A 1 73 ? -0.290 -1.695 -7.486 1.00 78.88 73 LEU A O 1
ATOM 547 N N . GLY A 1 74 ? 0.510 -2.526 -9.408 1.00 82.62 74 GLY A N 1
ATOM 548 C CA . GLY A 1 74 ? 0.010 -3.885 -9.201 1.00 82.62 74 GLY A CA 1
ATOM 549 C C . GLY A 1 74 ? 0.554 -4.522 -7.921 1.00 82.62 74 GLY A C 1
ATOM 550 O O . GLY A 1 74 ? -0.215 -5.078 -7.141 1.00 82.62 74 GLY A O 1
ATOM 551 N N . CYS A 1 75 ? 1.853 -4.366 -7.652 1.00 86.00 75 CYS A N 1
ATOM 552 C CA . CYS A 1 75 ? 2.484 -4.832 -6.418 1.00 86.00 75 CYS A CA 1
ATOM 553 C C . CYS A 1 75 ? 1.832 -4.209 -5.177 1.00 86.00 75 CYS A C 1
ATOM 555 O O . CYS A 1 75 ? 1.540 -4.921 -4.218 1.00 86.00 75 CYS A O 1
ATOM 557 N N . MET A 1 76 ? 1.547 -2.905 -5.194 1.00 83.50 76 MET A N 1
ATOM 558 C CA . MET A 1 76 ? 0.915 -2.235 -4.054 1.00 83.50 76 MET A CA 1
ATOM 559 C C . MET A 1 76 ? -0.530 -2.674 -3.842 1.00 83.50 76 MET A C 1
ATOM 561 O O . MET A 1 76 ? -0.927 -2.940 -2.705 1.00 83.50 76 MET A O 1
ATOM 565 N N . LEU A 1 77 ? -1.301 -2.785 -4.926 1.00 81.94 77 LEU A N 1
ATOM 566 C CA . LEU A 1 77 ? -2.695 -3.220 -4.870 1.00 81.94 77 LEU A CA 1
ATOM 567 C C . LEU A 1 77 ? -2.834 -4.664 -4.374 1.00 81.94 77 LEU A C 1
ATOM 569 O O . LEU A 1 77 ? -3.798 -4.968 -3.679 1.00 81.94 77 LEU A O 1
ATOM 573 N N . ASP A 1 78 ? -1.879 -5.534 -4.702 1.00 84.94 78 ASP A N 1
ATOM 574 C CA . ASP A 1 78 ? -1.893 -6.938 -4.288 1.00 84.94 78 ASP A CA 1
ATOM 575 C C . ASP A 1 78 ? -1.298 -7.140 -2.886 1.00 84.94 78 ASP A C 1
ATOM 577 O O . ASP A 1 78 ? -1.921 -7.722 -1.995 1.00 84.94 78 ASP A O 1
ATOM 581 N N . LYS A 1 79 ? -0.088 -6.620 -2.649 1.00 85.75 79 LYS A N 1
ATOM 582 C CA . LYS A 1 79 ? 0.670 -6.916 -1.428 1.00 85.75 79 LYS A CA 1
ATOM 583 C C . LYS A 1 79 ? 0.460 -5.919 -0.309 1.00 85.75 79 LYS A C 1
ATOM 585 O O . LYS A 1 79 ? 0.459 -6.336 0.849 1.00 85.75 79 LYS A O 1
ATOM 590 N N . CYS A 1 80 ? 0.338 -4.633 -0.625 1.00 84.81 80 CYS A N 1
ATOM 591 C CA . CYS A 1 80 ? 0.305 -3.586 0.395 1.00 84.81 80 CYS A CA 1
ATOM 592 C C . CYS A 1 80 ? -1.114 -3.315 0.899 1.00 84.81 80 CYS A C 1
ATOM 594 O O . CYS A 1 80 ? -1.285 -2.921 2.049 1.00 84.81 80 CYS A O 1
ATOM 596 N N . ALA A 1 81 ? -2.143 -3.653 0.115 1.00 81.69 81 ALA A N 1
ATOM 597 C CA . ALA A 1 81 ? -3.547 -3.503 0.502 1.00 81.69 81 ALA A CA 1
ATOM 598 C C . ALA A 1 81 ? -3.922 -4.169 1.843 1.00 81.69 81 ALA A C 1
ATOM 600 O O . ALA A 1 81 ? -4.857 -3.728 2.508 1.00 81.69 81 ALA A O 1
ATOM 601 N N . LYS A 1 82 ? -3.183 -5.202 2.270 1.00 84.75 82 LYS A N 1
ATOM 602 C CA . LYS A 1 82 ? -3.384 -5.887 3.559 1.00 84.75 82 LYS A CA 1
ATOM 603 C C . LYS A 1 82 ? -2.881 -5.110 4.783 1.00 84.75 82 LYS A C 1
ATOM 605 O O . LYS A 1 82 ? -3.193 -5.491 5.903 1.00 84.75 82 LYS A O 1
ATOM 610 N N . PHE A 1 83 ? -2.075 -4.067 4.584 1.00 83.50 83 PHE A N 1
ATOM 611 C CA . PHE A 1 83 ? -1.525 -3.217 5.648 1.00 83.50 83 PHE A CA 1
ATOM 612 C C . PHE A 1 83 ? -2.309 -1.910 5.796 1.00 83.50 83 PHE A C 1
ATOM 614 O O . PHE A 1 83 ? -1.779 -0.894 6.222 1.00 83.50 83 PHE A O 1
ATOM 621 N N . ASN A 1 84 ? -3.584 -1.933 5.426 1.00 74.44 84 ASN A N 1
ATOM 622 C CA . ASN A 1 84 ? -4.454 -0.765 5.381 1.00 74.44 84 ASN A CA 1
ATOM 623 C C . ASN A 1 84 ? -4.680 -0.050 6.726 1.00 74.44 84 ASN A C 1
ATOM 625 O O . ASN A 1 84 ? -5.062 1.119 6.731 1.00 74.44 84 ASN A O 1
ATOM 629 N N . ASP A 1 85 ? -4.443 -0.744 7.834 1.00 78.50 85 ASP A N 1
ATOM 630 C CA . ASP A 1 85 ? -4.557 -0.216 9.191 1.00 78.50 85 ASP A CA 1
ATOM 631 C C . ASP A 1 85 ? -3.188 0.053 9.844 1.00 78.50 85 ASP A C 1
ATOM 633 O O . ASP A 1 85 ? -3.134 0.546 10.968 1.00 78.50 85 ASP A O 1
ATOM 637 N N . ASP A 1 86 ? -2.083 -0.267 9.162 1.00 81.88 86 ASP A N 1
ATOM 638 C CA . ASP A 1 86 ? -0.717 -0.125 9.675 1.00 81.88 86 ASP A CA 1
ATOM 639 C C . ASP A 1 86 ? 0.111 0.740 8.717 1.00 81.88 86 ASP A C 1
ATOM 641 O O . ASP A 1 86 ? 0.764 0.253 7.791 1.00 81.88 86 ASP A O 1
ATOM 645 N N . GLU A 1 87 ? 0.052 2.045 8.976 1.00 73.75 87 GLU A N 1
ATOM 646 C CA . GLU A 1 87 ? 0.750 3.135 8.281 1.00 73.75 87 GLU A CA 1
ATOM 647 C C . GLU A 1 87 ? 2.218 2.797 7.968 1.00 73.75 87 GLU A C 1
ATOM 649 O O . GLU A 1 87 ? 2.663 2.821 6.814 1.00 73.75 87 GLU A O 1
ATOM 654 N N . LYS A 1 88 ? 2.967 2.351 8.982 1.00 83.25 88 LYS A N 1
ATOM 655 C CA . LYS A 1 88 ? 4.386 2.026 8.822 1.00 83.25 88 LYS A CA 1
ATOM 656 C C . LYS A 1 88 ? 4.593 0.820 7.905 1.00 83.25 88 LYS A C 1
ATOM 658 O O . LYS A 1 88 ? 5.436 0.880 7.010 1.00 83.25 88 LYS A O 1
ATOM 663 N N . LYS A 1 89 ? 3.833 -0.267 8.090 1.00 86.88 89 LYS A N 1
ATOM 664 C CA . LYS A 1 89 ? 3.941 -1.447 7.212 1.00 86.88 89 LYS A CA 1
ATOM 665 C C . LYS A 1 89 ? 3.513 -1.144 5.782 1.00 86.88 89 LYS A C 1
ATOM 667 O O . LYS A 1 89 ? 4.102 -1.694 4.853 1.00 86.88 89 LYS A O 1
ATOM 672 N N . MET A 1 90 ? 2.515 -0.282 5.599 1.00 83.81 90 MET A N 1
ATOM 673 C CA . MET A 1 90 ? 2.085 0.173 4.281 1.00 83.81 90 MET A CA 1
ATOM 674 C C . MET A 1 90 ? 3.221 0.921 3.578 1.00 83.81 90 MET A C 1
ATOM 676 O O . MET A 1 90 ? 3.595 0.551 2.46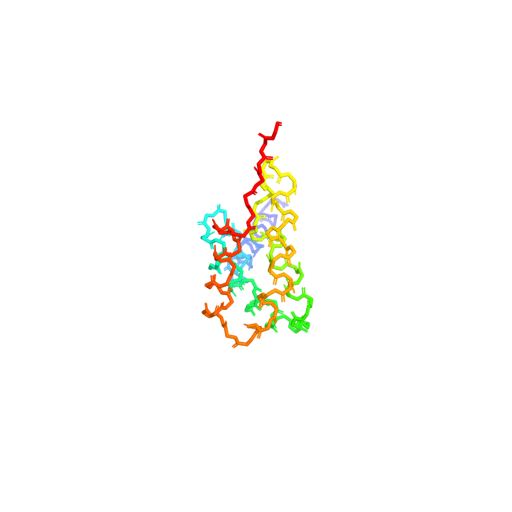6 1.00 83.81 90 MET A O 1
ATOM 680 N N . SER A 1 91 ? 3.824 1.909 4.247 1.00 79.81 91 SER A N 1
ATOM 681 C CA . SER A 1 91 ? 4.957 2.675 3.713 1.00 79.81 91 SER A CA 1
ATOM 682 C C . SER A 1 91 ? 6.158 1.782 3.376 1.00 79.81 91 SER A C 1
ATOM 684 O O . SER A 1 91 ? 6.715 1.887 2.280 1.00 79.81 91 SER A O 1
ATOM 686 N N . ASP A 1 92 ? 6.533 0.874 4.281 1.00 86.81 92 ASP A N 1
ATOM 687 C CA . ASP A 1 92 ? 7.641 -0.065 4.065 1.00 86.81 92 ASP A CA 1
ATOM 688 C C . ASP A 1 92 ? 7.349 -0.985 2.855 1.00 86.81 92 ASP A C 1
ATOM 690 O O . ASP A 1 92 ? 8.195 -1.155 1.976 1.00 86.81 92 ASP A O 1
ATOM 694 N N . CYS A 1 93 ? 6.116 -1.493 2.729 1.00 87.00 93 CYS A N 1
ATOM 695 C CA . CYS A 1 93 ? 5.691 -2.322 1.596 1.00 87.00 93 CYS A CA 1
ATOM 696 C C . CYS A 1 93 ? 5.735 -1.577 0.253 1.00 87.00 93 CYS A C 1
ATOM 698 O O . CYS A 1 93 ? 6.219 -2.112 -0.745 1.00 87.00 93 CYS A O 1
ATOM 700 N N . VAL A 1 94 ? 5.251 -0.332 0.217 1.00 84.12 94 VAL A N 1
ATOM 701 C CA . VAL A 1 94 ? 5.293 0.529 -0.977 1.00 84.12 94 VAL A CA 1
ATOM 702 C C . VAL A 1 94 ? 6.735 0.731 -1.435 1.00 84.12 94 VAL A C 1
ATOM 704 O O . VAL A 1 94 ? 7.034 0.632 -2.629 1.00 84.12 94 VAL A O 1
ATOM 707 N N . PHE A 1 95 ? 7.633 1.007 -0.486 1.00 83.56 95 PHE A N 1
ATOM 708 C CA . PHE A 1 95 ? 9.049 1.200 -0.772 1.00 83.56 95 PHE A CA 1
ATOM 709 C C . PHE A 1 95 ? 9.685 -0.070 -1.353 1.00 83.56 95 PHE A C 1
ATOM 711 O O . PHE A 1 95 ? 10.416 0.005 -2.346 1.00 83.56 95 PHE A O 1
ATOM 718 N N . ASP A 1 96 ? 9.346 -1.235 -0.802 1.00 85.19 96 ASP A N 1
ATOM 719 C CA . ASP A 1 96 ? 9.810 -2.526 -1.307 1.00 85.19 96 ASP A CA 1
ATOM 720 C C . ASP A 1 96 ? 9.289 -2.837 -2.714 1.00 85.19 96 ASP A C 1
ATOM 722 O O . ASP A 1 96 ? 10.061 -3.293 -3.565 1.00 85.19 96 ASP A O 1
ATOM 726 N N . CYS A 1 97 ? 8.014 -2.543 -2.997 1.00 84.06 97 CYS A N 1
ATOM 727 C CA . CYS A 1 97 ? 7.441 -2.715 -4.332 1.00 84.06 97 CYS A CA 1
ATOM 728 C C . CYS A 1 97 ? 8.241 -1.941 -5.385 1.00 84.06 97 CYS A C 1
ATOM 730 O O . CYS A 1 97 ? 8.628 -2.519 -6.400 1.00 84.06 97 CYS A O 1
ATOM 732 N N . ARG A 1 98 ? 8.577 -0.677 -5.093 1.00 78.88 98 ARG A N 1
ATOM 733 C CA . ARG A 1 98 ? 9.350 0.178 -6.001 1.00 78.88 98 ARG A CA 1
ATOM 734 C C . ARG A 1 98 ? 10.787 -0.302 -6.204 1.00 78.88 98 ARG A C 1
ATOM 736 O O . ARG A 1 98 ? 11.329 -0.171 -7.293 1.00 78.88 98 ARG A O 1
ATOM 743 N N . LYS A 1 99 ? 11.441 -0.799 -5.150 1.00 78.00 99 LYS A N 1
ATOM 744 C CA . LYS A 1 99 ? 12.885 -1.080 -5.182 1.00 78.00 99 LYS A CA 1
ATOM 745 C C . LYS A 1 99 ? 13.229 -2.476 -5.700 1.00 78.00 99 LYS A C 1
ATOM 747 O O . LYS A 1 99 ? 14.269 -2.644 -6.338 1.00 78.00 99 LYS A O 1
ATOM 752 N N . PHE A 1 100 ? 12.407 -3.480 -5.394 1.00 68.12 100 PHE A N 1
ATOM 753 C CA . PHE A 1 100 ? 12.803 -4.882 -5.559 1.00 68.12 100 PHE A CA 1
ATOM 754 C C . PHE A 1 100 ? 11.926 -5.684 -6.513 1.00 68.12 100 PHE A C 1
ATOM 756 O O . PHE A 1 100 ? 12.403 -6.677 -7.059 1.00 68.12 100 PHE A O 1
ATOM 763 N N . HIS A 1 101 ? 10.668 -5.290 -6.720 1.00 67.94 101 HIS A N 1
ATOM 764 C CA . HIS A 1 101 ? 9.710 -6.154 -7.411 1.00 67.94 101 HIS A CA 1
ATOM 765 C C . HIS A 1 101 ? 9.574 -5.888 -8.907 1.00 67.94 101 HIS A C 1
ATOM 767 O O . HIS A 1 101 ? 9.226 -6.807 -9.647 1.00 67.94 101 HIS A O 1
ATOM 773 N N . CYS A 1 102 ? 9.890 -4.681 -9.361 1.00 69.00 102 CYS A N 1
ATOM 774 C CA . CYS A 1 102 ? 9.659 -4.274 -10.739 1.00 69.00 102 CYS A CA 1
ATOM 775 C C . CYS A 1 102 ? 10.967 -3.845 -11.391 1.00 69.00 102 CYS A C 1
ATOM 777 O O . CYS A 1 102 ? 11.217 -2.671 -11.596 1.00 69.00 102 CYS A O 1
ATOM 779 N N . LYS A 1 103 ? 11.825 -4.816 -11.719 1.00 63.97 103 LYS A N 1
ATOM 780 C CA . LYS A 1 103 ? 12.919 -4.596 -12.671 1.00 63.97 103 LYS A CA 1
ATOM 781 C C . LYS A 1 103 ? 12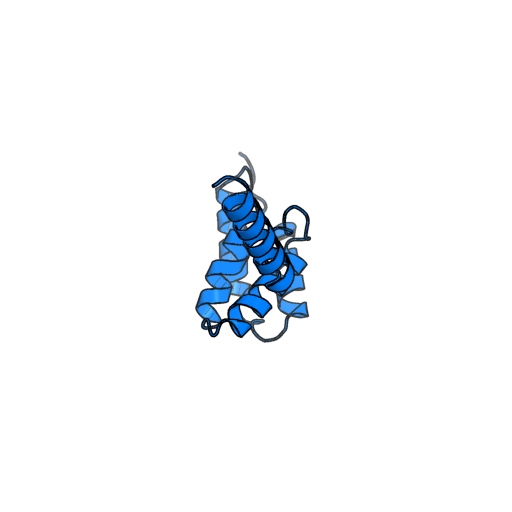.473 -5.094 -14.028 1.00 63.97 103 LYS A C 1
ATOM 783 O O . LYS A 1 103 ? 12.302 -6.295 -14.225 1.00 63.97 103 LYS A O 1
ATOM 788 N N . ILE A 1 104 ? 12.276 -4.172 -14.955 1.00 60.94 104 ILE A N 1
ATOM 789 C CA . ILE A 1 104 ? 11.984 -4.529 -16.336 1.00 60.94 104 ILE A CA 1
ATOM 790 C C . ILE A 1 104 ? 13.317 -4.671 -17.041 1.00 60.94 104 ILE A C 1
ATOM 792 O O . ILE A 1 104 ? 14.028 -3.687 -17.221 1.00 60.94 104 ILE A O 1
ATOM 796 N N . ASN A 1 105 ? 13.660 -5.902 -17.415 1.00 55.72 105 ASN A N 1
ATOM 797 C CA . ASN A 1 105 ? 14.743 -6.111 -18.361 1.00 55.72 105 ASN A CA 1
ATOM 798 C C . ASN A 1 105 ? 14.327 -5.440 -19.674 1.00 55.72 105 ASN A C 1
ATOM 800 O O . ASN A 1 105 ? 13.330 -5.818 -20.291 1.00 55.72 105 ASN A O 1
ATOM 804 N N . THR A 1 106 ? 15.045 -4.389 -20.050 1.00 52.56 106 THR A N 1
ATOM 805 C CA . THR A 1 106 ? 15.014 -3.848 -21.405 1.00 52.56 106 THR A CA 1
ATOM 806 C C . THR A 1 106 ? 15.843 -4.788 -22.274 1.00 52.56 106 THR A C 1
ATOM 808 O O . THR A 1 106 ? 17.070 -4.700 -22.244 1.00 52.56 106 THR A O 1
ATOM 811 N N . ASP A 1 107 ? 15.172 -5.726 -22.946 1.00 46.09 107 ASP A N 1
ATOM 812 C CA . ASP A 1 107 ? 15.706 -6.388 -24.147 1.00 46.09 107 ASP A CA 1
ATOM 813 C C . ASP A 1 107 ? 15.849 -5.378 -25.297 1.00 46.09 107 ASP A C 1
ATOM 815 O O . ASP A 1 107 ? 14.970 -4.485 -25.411 1.00 46.09 107 ASP A O 1
#

Foldseek 3Di:
DVVVVVVVVVVVVVVCVVVCPVPPLPPDDLLVQLLVQLVVCVVVVHDLLVSLLPRLVVSDDCDPPVQLSVQLSVQSNPPLSVCSVPSVSSSVSSVCSNPPGRDDPDD

Secondary structure (DSSP, 8-state):
-HHHHHHHHHHHHHHHHHTT-----TTS-HHHHHHHHHHHHHHTT--HHHHHHHHHHHHS---SSHHHHHHHHHHIIIIIGGGTT-HHHHHHHHHHIIIII------

Sequence (107 aa):
MESKRVDVLVGLMLIMAIFGVHSVTAHLPPGICIDHCMKECKLSGIGVVACIKYCPVHCLPPDSSSKEHFCNLGCMLDKCAKFNDDEKKMSDCVFDCRKFHCKINTD

InterPro domains:
  IPR038975 Thionin-like protein [PTHR36312] (1-100)

Organism: Antirrhinum majus (NCBI:txid4151)

pLDDT: mean 73.77, std 11.95, range [41.28, 87.56]